Protein AF-A0A843RUE8-F1 (afdb_monomer_lite)

Sequence (85 aa):
MNADDLRRFARRDWLAAAHHKIEYWVEQYRQHGPAPARTASTALLLHMRAVQPDYPSASDRAGDLANHLQLRDRLDRATRALAGR

Foldseek 3Di:
DDPVVVVCVVPDDPVVVVVVVVVVVVVCCVVPNCVVVVVVVVVVQVVCCVVPVCPPPPVNVVVVVVVVVVVVVVVVVVVVVVVVD

Radius of gyration: 17.97 Å; chains: 1; bounding box: 48×28×45 Å

Secondary structure (DSSP, 8-state):
--HHHHHHHHTS-HHHHHHHHHHHHHHHHHHHTTHHHHHHHHHHHHHHHHH-TTPSPHHHHHHHHHHHHHHHHHHHHHHHHHHT-

pLDDT: mean 94.58, std 5.81, range [55.5, 98.25]

Structure (mmCIF, N/CA/C/O backbone):
data_AF-A0A843RUE8-F1
#
_entry.id   AF-A0A843RUE8-F1
#
loop_
_atom_site.group_PDB
_atom_site.id
_atom_site.type_symbol
_atom_site.label_atom_id
_atom_site.label_alt_id
_atom_site.label_comp_id
_atom_site.label_asym_id
_atom_site.label_entity_id
_atom_site.label_seq_id
_atom_site.pdbx_PDB_ins_code
_atom_site.Cartn_x
_atom_site.Cartn_y
_atom_site.Cartn_z
_atom_site.occupancy
_atom_site.B_iso_or_equiv
_atom_site.auth_seq_id
_atom_site.auth_comp_id
_atom_site.auth_asym_id
_atom_site.auth_atom_id
_atom_site.pdbx_PDB_model_num
ATOM 1 N N . MET A 1 1 ? 23.901 -3.003 -7.921 1.00 69.12 1 MET A N 1
ATOM 2 C CA . MET A 1 1 ? 23.331 -4.099 -7.113 1.00 69.12 1 MET A CA 1
ATOM 3 C C . MET A 1 1 ? 23.918 -5.397 -7.629 1.00 69.12 1 MET A C 1
ATOM 5 O O . MET A 1 1 ? 23.770 -5.666 -8.816 1.00 69.12 1 MET A O 1
ATOM 9 N N . ASN A 1 2 ? 24.662 -6.125 -6.799 1.00 92.50 2 ASN A N 1
ATOM 10 C CA . ASN A 1 2 ? 25.306 -7.385 -7.187 1.00 92.50 2 ASN A CA 1
ATOM 11 C C . ASN A 1 2 ? 24.522 -8.604 -6.652 1.00 92.50 2 ASN A C 1
ATOM 13 O O . ASN A 1 2 ? 23.496 -8.461 -5.983 1.00 92.50 2 ASN A O 1
ATOM 17 N N . ALA A 1 3 ? 24.980 -9.819 -6.965 1.00 93.44 3 ALA A N 1
ATOM 18 C CA . ALA A 1 3 ? 24.305 -11.045 -6.536 1.00 93.44 3 ALA A CA 1
ATOM 19 C C . ALA A 1 3 ? 24.257 -11.205 -5.003 1.00 93.44 3 ALA A C 1
ATOM 21 O O . ALA A 1 3 ? 23.292 -11.757 -4.472 1.00 93.44 3 ALA A O 1
ATOM 22 N N . ASP A 1 4 ? 25.260 -10.705 -4.283 1.00 95.00 4 ASP A N 1
ATOM 23 C CA . ASP A 1 4 ? 25.309 -10.782 -2.822 1.00 95.00 4 ASP A CA 1
ATOM 24 C C . ASP A 1 4 ? 24.333 -9.809 -2.159 1.00 95.00 4 ASP A C 1
ATOM 26 O O . ASP A 1 4 ? 23.679 -10.176 -1.180 1.00 95.00 4 ASP A O 1
ATOM 30 N N . ASP A 1 5 ? 24.133 -8.625 -2.742 1.00 94.94 5 ASP A N 1
ATOM 31 C CA . ASP A 1 5 ? 23.100 -7.681 -2.309 1.00 94.94 5 ASP A CA 1
ATOM 32 C C . ASP A 1 5 ? 21.705 -8.306 -2.407 1.00 94.94 5 ASP A C 1
ATOM 34 O O . ASP A 1 5 ? 20.909 -8.205 -1.470 1.00 94.94 5 ASP A O 1
ATOM 38 N N . LEU A 1 6 ? 21.421 -8.999 -3.517 1.00 93.62 6 LEU A N 1
ATOM 39 C CA . LEU A 1 6 ? 20.150 -9.695 -3.727 1.00 93.62 6 LEU A CA 1
ATOM 40 C C . LEU A 1 6 ? 19.945 -10.818 -2.707 1.00 93.62 6 LEU A C 1
ATOM 42 O O . LEU A 1 6 ? 18.859 -10.945 -2.141 1.00 93.62 6 LEU A O 1
ATOM 46 N N . ARG A 1 7 ? 20.987 -11.608 -2.419 1.00 96.00 7 ARG A N 1
ATOM 47 C CA . ARG A 1 7 ? 20.922 -12.674 -1.404 1.00 96.00 7 ARG A CA 1
ATOM 48 C C . ARG A 1 7 ? 20.699 -12.108 -0.007 1.00 96.00 7 ARG A C 1
ATOM 50 O O . ARG A 1 7 ? 19.878 -12.646 0.733 1.00 96.00 7 ARG A O 1
ATOM 57 N N . ARG A 1 8 ? 21.392 -11.024 0.354 1.00 93.94 8 ARG A N 1
ATOM 58 C CA . ARG A 1 8 ? 21.213 -10.346 1.645 1.00 93.94 8 ARG A CA 1
ATOM 59 C C . ARG A 1 8 ? 19.803 -9.782 1.777 1.00 93.94 8 ARG A C 1
ATOM 61 O O . ARG A 1 8 ? 19.179 -9.945 2.8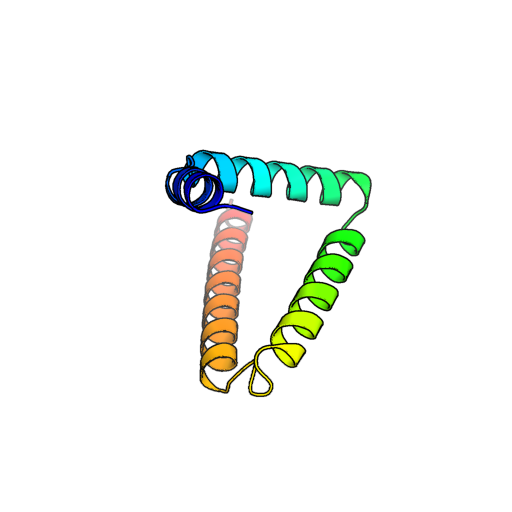18 1.00 93.94 8 ARG A O 1
ATOM 68 N N . PHE A 1 9 ? 19.287 -9.161 0.719 1.00 91.94 9 PHE A N 1
ATOM 69 C CA . PHE A 1 9 ? 17.916 -8.664 0.684 1.00 91.94 9 PHE A CA 1
ATOM 70 C C . PHE A 1 9 ? 16.898 -9.796 0.845 1.00 91.94 9 PHE A C 1
ATOM 72 O O . PHE A 1 9 ? 16.000 -9.691 1.672 1.00 91.94 9 PHE A O 1
ATOM 79 N N . ALA A 1 10 ? 17.053 -10.891 0.097 1.00 94.44 10 ALA A N 1
ATOM 80 C CA . ALA A 1 10 ? 16.134 -12.026 0.143 1.00 94.44 10 ALA A CA 1
ATOM 81 C C . ALA A 1 10 ? 16.117 -12.725 1.513 1.00 94.44 10 ALA A C 1
ATOM 83 O O . ALA A 1 10 ? 15.070 -13.199 1.947 1.00 94.44 10 ALA A O 1
ATOM 84 N N . ARG A 1 11 ? 17.265 -12.767 2.203 1.00 95.75 11 ARG A N 1
ATOM 85 C CA . ARG A 1 11 ? 17.439 -13.420 3.513 1.00 95.75 11 ARG A CA 1
ATOM 86 C C . ARG A 1 11 ? 17.237 -12.494 4.711 1.00 95.75 11 ARG A C 1
ATOM 88 O O . ARG A 1 11 ? 17.491 -12.915 5.836 1.00 95.75 11 ARG A O 1
ATOM 95 N N . ARG A 1 12 ? 16.845 -11.237 4.496 1.00 95.00 12 ARG A N 1
ATOM 96 C CA . ARG A 1 12 ? 16.616 -10.307 5.605 1.00 95.00 12 ARG A CA 1
ATOM 97 C C . ARG A 1 12 ? 15.499 -10.809 6.512 1.00 95.00 12 ARG A C 1
ATOM 99 O O . ARG A 1 12 ? 14.632 -11.568 6.085 1.00 95.00 12 ARG A O 1
ATOM 106 N N . ASP A 1 13 ? 15.482 -10.302 7.735 1.00 96.31 13 ASP A N 1
ATOM 107 C CA . ASP A 1 13 ? 14.352 -10.510 8.626 1.00 96.31 13 ASP A CA 1
ATOM 108 C C . ASP A 1 13 ? 13.119 -9.764 8.091 1.00 96.31 13 ASP A C 1
ATOM 110 O O . ASP A 1 13 ? 12.979 -8.543 8.209 1.00 96.31 13 ASP A O 1
ATOM 114 N N . TRP A 1 14 ? 12.238 -10.519 7.438 1.00 93.31 14 TRP A N 1
ATOM 115 C CA . TRP A 1 14 ? 11.009 -10.004 6.848 1.00 93.31 14 TRP A CA 1
ATOM 116 C C . TRP A 1 14 ? 9.983 -9.589 7.897 1.00 93.31 14 TRP A C 1
ATOM 118 O O . TRP A 1 14 ? 9.199 -8.677 7.632 1.00 93.31 14 TRP A O 1
ATOM 128 N N . LEU A 1 15 ? 10.004 -10.213 9.077 1.00 95.25 15 LEU A N 1
ATOM 129 C CA . LEU A 1 15 ? 9.102 -9.861 10.165 1.00 95.25 15 LEU A CA 1
ATOM 130 C C . LEU A 1 15 ? 9.516 -8.518 10.768 1.00 95.25 15 LEU A C 1
ATOM 132 O O . LEU A 1 15 ? 8.689 -7.610 10.860 1.00 95.25 15 LEU A O 1
ATOM 136 N N . ALA A 1 16 ? 10.806 -8.348 11.068 1.00 95.50 16 ALA A N 1
ATOM 137 C CA . ALA A 1 16 ? 11.337 -7.071 11.538 1.00 95.50 16 ALA A CA 1
ATOM 138 C C . ALA A 1 16 ? 11.117 -5.952 10.507 1.00 95.50 16 ALA A C 1
ATOM 140 O O . ALA A 1 16 ? 10.678 -4.856 10.854 1.00 95.50 16 ALA A O 1
ATOM 141 N N . ALA A 1 17 ? 11.344 -6.226 9.218 1.00 94.44 17 ALA A N 1
ATOM 142 C CA . ALA A 1 17 ? 11.077 -5.254 8.159 1.00 94.44 17 ALA A CA 1
ATOM 143 C C . ALA A 1 17 ? 9.589 -4.861 8.075 1.00 94.44 17 ALA A C 1
ATOM 145 O O . ALA A 1 17 ? 9.273 -3.690 7.856 1.00 94.44 17 ALA A O 1
ATOM 146 N N . ALA A 1 18 ? 8.672 -5.818 8.255 1.00 93.81 18 ALA A N 1
ATOM 147 C CA . ALA A 1 18 ? 7.238 -5.543 8.284 1.00 93.81 18 ALA A CA 1
ATOM 148 C C . ALA A 1 18 ? 6.850 -4.679 9.494 1.00 93.81 18 ALA A C 1
ATOM 150 O O . ALA A 1 18 ? 6.091 -3.723 9.331 1.00 93.81 18 ALA A O 1
ATOM 151 N N . HIS A 1 19 ? 7.410 -4.963 10.672 1.00 95.81 19 HIS A N 1
ATOM 152 C CA . HIS A 1 19 ? 7.185 -4.170 11.883 1.00 95.81 19 HIS A CA 1
ATOM 153 C C . HIS A 1 19 ? 7.685 -2.732 11.719 1.00 95.81 19 HIS A C 1
ATOM 155 O O . HIS A 1 19 ? 6.899 -1.798 11.872 1.00 95.81 19 HIS A O 1
ATOM 161 N N . HIS A 1 20 ? 8.933 -2.540 11.282 1.00 96.31 20 HIS A N 1
ATOM 162 C CA . HIS A 1 20 ? 9.479 -1.201 11.044 1.00 96.31 20 HIS A CA 1
ATOM 163 C C . HIS A 1 20 ? 8.671 -0.415 10.004 1.00 96.31 20 HIS A C 1
ATOM 165 O O . HIS A 1 20 ? 8.489 0.794 10.133 1.00 96.31 20 HIS A O 1
ATOM 171 N N . LYS A 1 21 ? 8.146 -1.086 8.969 1.00 93.94 21 LYS A N 1
ATOM 172 C CA . LYS A 1 21 ? 7.268 -0.440 7.985 1.00 93.94 21 LYS A CA 1
ATOM 173 C C . LYS A 1 21 ? 5.980 0.073 8.638 1.00 93.94 21 LYS A C 1
ATOM 175 O O . LYS A 1 21 ? 5.544 1.173 8.307 1.00 93.94 21 LYS A O 1
ATOM 180 N N . ILE A 1 22 ? 5.364 -0.709 9.525 1.00 94.62 22 ILE A N 1
ATOM 181 C CA . ILE A 1 22 ? 4.155 -0.295 10.253 1.00 94.62 22 ILE A CA 1
ATOM 182 C C . ILE A 1 22 ? 4.466 0.916 11.134 1.00 94.62 22 ILE A C 1
ATOM 184 O O . ILE A 1 22 ? 3.763 1.919 11.042 1.00 94.62 22 ILE A O 1
ATOM 188 N N . GLU A 1 23 ? 5.531 0.847 11.931 1.00 96.88 23 GLU A N 1
ATOM 189 C CA . GLU A 1 23 ? 5.956 1.938 12.817 1.00 96.88 23 GLU A CA 1
ATOM 190 C C . GLU A 1 23 ? 6.215 3.230 12.043 1.00 96.88 23 GLU A C 1
ATOM 192 O O . GLU A 1 23 ? 5.695 4.285 12.409 1.00 96.88 23 GLU A O 1
ATOM 197 N N . TYR A 1 24 ? 6.931 3.134 10.921 1.00 95.62 24 TYR A N 1
ATOM 198 C CA . TYR A 1 24 ? 7.165 4.262 10.029 1.00 95.62 24 TYR A CA 1
ATOM 199 C C . TYR A 1 24 ? 5.850 4.908 9.581 1.00 95.62 24 TYR A C 1
ATOM 201 O O . TYR A 1 24 ? 5.685 6.118 9.715 1.00 95.62 24 TYR A O 1
ATOM 209 N N . TRP A 1 25 ? 4.887 4.127 9.082 1.00 94.75 25 TRP A N 1
ATOM 210 C CA . TRP A 1 25 ? 3.625 4.690 8.595 1.00 94.75 25 TRP A CA 1
ATOM 211 C C . TRP A 1 25 ? 2.738 5.246 9.706 1.00 94.75 25 TRP A C 1
ATOM 213 O O . TRP A 1 25 ? 2.053 6.243 9.478 1.00 94.75 25 TRP A O 1
ATOM 223 N N . VAL A 1 26 ? 2.770 4.654 10.902 1.00 96.50 26 VAL A N 1
ATOM 224 C CA . VAL A 1 26 ? 2.106 5.218 12.084 1.00 96.50 26 VAL A CA 1
ATOM 225 C C . VAL A 1 26 ? 2.692 6.588 12.411 1.00 96.50 26 VAL A C 1
ATOM 227 O O . VAL A 1 26 ? 1.936 7.538 12.613 1.00 96.50 26 VAL A O 1
ATOM 230 N N . GLU A 1 27 ? 4.017 6.714 12.414 1.00 97.19 27 GLU A N 1
ATOM 231 C CA . GLU A 1 27 ? 4.681 7.981 12.711 1.00 97.19 27 GLU A CA 1
ATOM 232 C C . GLU A 1 27 ? 4.410 9.035 11.633 1.00 97.19 27 GLU A C 1
ATOM 234 O O . GLU A 1 27 ? 4.008 10.155 11.942 1.00 97.19 27 GLU A O 1
ATOM 239 N N . GLN A 1 28 ? 4.518 8.660 10.355 1.00 97.38 28 GLN A N 1
ATOM 240 C CA . GLN A 1 28 ? 4.181 9.552 9.244 1.00 97.38 28 GLN A CA 1
ATOM 241 C C . GLN A 1 28 ? 2.731 10.035 9.316 1.00 97.38 28 GLN A C 1
ATOM 243 O O . GLN A 1 28 ? 2.461 11.212 9.080 1.00 97.38 28 GLN A O 1
ATOM 248 N N . TYR A 1 29 ? 1.798 9.151 9.677 1.00 95.81 29 TYR A N 1
ATOM 249 C CA . TYR A 1 29 ? 0.402 9.532 9.850 1.00 95.81 29 TYR A CA 1
ATOM 250 C C . TYR A 1 29 ? 0.213 10.507 11.016 1.00 95.81 29 TYR A C 1
ATOM 252 O O . TYR A 1 29 ? -0.525 11.480 10.884 1.00 95.81 29 TYR A O 1
ATOM 260 N N . ARG A 1 30 ? 0.887 10.286 12.149 1.00 97.00 30 ARG A N 1
ATOM 261 C CA . ARG A 1 30 ? 0.815 11.194 13.304 1.00 97.00 30 ARG A CA 1
ATOM 262 C C . ARG A 1 30 ? 1.343 12.588 12.979 1.00 97.00 30 ARG A C 1
ATOM 264 O O . ARG A 1 30 ? 0.720 13.569 13.369 1.00 97.00 30 ARG A O 1
ATOM 271 N N . GLN A 1 31 ? 2.462 12.674 12.263 1.00 97.69 31 GLN A N 1
ATOM 272 C CA . GLN A 1 31 ? 3.130 13.945 11.972 1.00 97.69 31 GLN A CA 1
ATOM 273 C C . GLN A 1 31 ? 2.497 14.713 10.805 1.00 97.69 31 GLN A C 1
ATOM 275 O O . GLN A 1 31 ? 2.455 15.942 10.813 1.00 97.69 31 GLN A O 1
ATOM 280 N N . HIS A 1 32 ? 2.019 14.002 9.784 1.00 96.75 32 HIS A N 1
ATOM 281 C CA . HIS A 1 32 ? 1.661 14.595 8.490 1.00 96.75 32 HIS A CA 1
ATOM 282 C C . HIS A 1 32 ? 0.271 14.179 7.989 1.00 96.75 32 HIS A C 1
ATOM 284 O O . HIS A 1 32 ? -0.140 14.539 6.879 1.00 96.75 32 HIS A O 1
ATOM 290 N N . GLY A 1 33 ? -0.469 13.407 8.785 1.00 96.25 33 GLY A N 1
ATOM 291 C CA . GLY A 1 33 ? -1.769 12.874 8.407 1.00 96.25 33 GLY A CA 1
ATOM 292 C C . GLY A 1 33 ? -1.688 11.897 7.225 1.00 96.25 33 GLY A C 1
ATOM 293 O O . GLY A 1 33 ? -0.656 11.280 6.960 1.00 96.25 33 GLY A O 1
ATOM 294 N N . PRO A 1 34 ? -2.778 11.738 6.457 1.00 95.44 34 PRO A N 1
ATOM 295 C CA . PRO A 1 34 ? -2.849 10.743 5.387 1.00 95.44 34 PRO A CA 1
ATOM 296 C C . PRO A 1 34 ? -2.144 11.164 4.087 1.00 95.44 34 PRO A C 1
ATOM 298 O O . PRO A 1 34 ? -2.115 10.390 3.129 1.00 95.44 34 PRO A O 1
ATOM 301 N N . ALA A 1 35 ? -1.647 12.401 3.976 1.00 96.50 35 ALA A N 1
ATOM 302 C CA . ALA A 1 35 ? -1.117 12.920 2.714 1.00 96.50 35 ALA A CA 1
ATOM 303 C C . ALA A 1 35 ? 0.113 12.141 2.197 1.00 96.50 35 ALA A C 1
ATOM 305 O O . ALA A 1 35 ? 0.063 11.717 1.040 1.00 96.50 35 ALA A O 1
ATOM 306 N N . PRO A 1 36 ? 1.154 11.846 3.004 1.00 95.50 36 PRO A N 1
ATOM 307 C CA . PRO A 1 36 ? 2.323 11.110 2.513 1.00 95.50 36 PRO A CA 1
ATOM 308 C C . PRO A 1 36 ? 1.984 9.705 2.011 1.00 95.50 36 PRO A C 1
ATOM 310 O O . PRO A 1 36 ? 2.469 9.287 0.960 1.00 95.50 36 PRO A O 1
ATOM 313 N N . ALA A 1 37 ? 1.099 8.994 2.716 1.00 93.38 37 ALA A N 1
ATOM 314 C CA . ALA A 1 37 ? 0.659 7.659 2.318 1.00 93.38 37 ALA A CA 1
ATOM 315 C C . ALA A 1 37 ? -0.082 7.681 0.972 1.00 93.38 37 ALA A C 1
ATOM 317 O O . ALA A 1 37 ? 0.156 6.819 0.122 1.00 93.38 37 ALA A O 1
ATOM 318 N N . ARG A 1 38 ? -0.934 8.691 0.739 1.00 95.38 38 ARG A N 1
ATOM 319 C CA . ARG A 1 38 ? -1.611 8.886 -0.554 1.00 95.38 38 ARG A CA 1
ATOM 320 C C . ARG A 1 38 ? -0.612 9.167 -1.673 1.00 95.38 38 ARG A C 1
ATOM 322 O O . ARG A 1 38 ? -0.684 8.517 -2.710 1.00 95.38 38 ARG A O 1
ATOM 329 N N . THR A 1 39 ? 0.345 10.067 -1.452 1.00 97.12 39 THR A N 1
ATOM 330 C CA . THR A 1 39 ? 1.386 10.384 -2.442 1.00 97.12 39 THR A CA 1
ATOM 331 C C . THR A 1 39 ? 2.204 9.148 -2.812 1.00 97.12 39 THR A C 1
ATOM 333 O O . THR A 1 39 ? 2.355 8.844 -3.996 1.00 97.12 39 THR A O 1
ATOM 336 N N . ALA A 1 40 ? 2.676 8.395 -1.814 1.00 95.31 40 ALA A N 1
ATOM 337 C CA . ALA A 1 40 ? 3.434 7.168 -2.041 1.00 95.31 40 ALA A CA 1
ATOM 338 C C . ALA A 1 40 ? 2.610 6.119 -2.805 1.00 95.31 40 ALA A C 1
ATOM 340 O O . ALA A 1 40 ? 3.101 5.521 -3.760 1.00 95.31 40 ALA A O 1
ATOM 341 N N . SER A 1 41 ? 1.341 5.934 -2.432 1.00 93.75 41 SER A N 1
ATOM 342 C CA . SER A 1 41 ? 0.447 4.972 -3.090 1.00 93.75 41 SER A CA 1
ATOM 343 C C . SER A 1 41 ? 0.182 5.339 -4.552 1.00 93.75 41 SER A C 1
ATOM 345 O O . SER A 1 41 ? 0.227 4.468 -5.418 1.00 93.75 41 SER A O 1
ATOM 347 N N . THR A 1 42 ? -0.023 6.624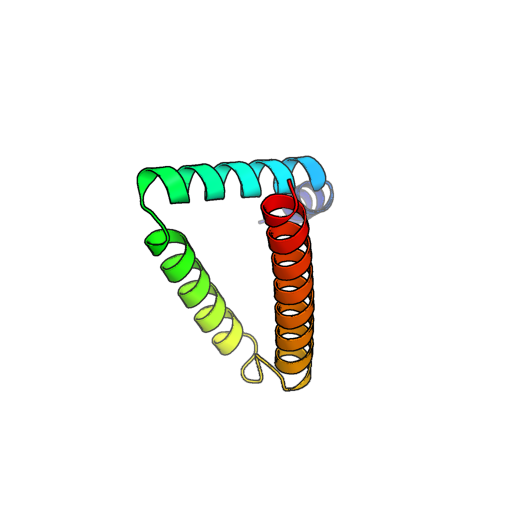 -4.857 1.00 96.81 42 THR A N 1
ATOM 348 C CA . THR A 1 42 ? -0.188 7.101 -6.238 1.00 96.81 42 THR A CA 1
ATOM 349 C C . THR A 1 42 ? 1.068 6.857 -7.067 1.00 96.81 42 THR A C 1
ATOM 351 O O . THR A 1 42 ? 0.969 6.351 -8.182 1.00 96.81 42 THR A O 1
ATOM 354 N N . ALA A 1 43 ? 2.253 7.162 -6.529 1.00 97.62 43 ALA A N 1
ATOM 355 C CA . ALA A 1 43 ? 3.512 6.918 -7.231 1.00 97.62 43 ALA A CA 1
ATOM 356 C C . ALA A 1 43 ? 3.710 5.424 -7.544 1.00 97.62 43 ALA A C 1
ATOM 358 O O . ALA A 1 43 ? 4.077 5.069 -8.664 1.00 97.62 43 ALA A O 1
ATOM 359 N N . LEU A 1 44 ? 3.395 4.545 -6.587 1.00 95.62 44 LEU A N 1
ATOM 360 C CA . LEU A 1 44 ? 3.444 3.094 -6.781 1.00 95.62 44 LEU A CA 1
ATOM 361 C C . LEU A 1 44 ? 2.438 2.617 -7.833 1.00 95.62 44 LEU A C 1
ATOM 363 O O . LEU A 1 44 ? 2.793 1.805 -8.682 1.00 95.62 44 LEU A O 1
ATOM 367 N N . LEU A 1 45 ? 1.211 3.144 -7.824 1.00 95.06 45 LEU A N 1
ATOM 368 C CA . LEU A 1 45 ? 0.198 2.812 -8.827 1.00 95.06 45 LEU A CA 1
ATOM 369 C C . LEU A 1 45 ? 0.643 3.214 -10.239 1.00 95.06 45 LEU A C 1
ATOM 371 O O . LEU A 1 45 ? 0.497 2.433 -11.178 1.00 95.06 45 LEU A O 1
ATOM 375 N N . LEU A 1 46 ? 1.187 4.424 -10.393 1.00 96.81 46 LEU A N 1
ATOM 376 C CA . LEU A 1 46 ? 1.697 4.903 -11.678 1.00 96.81 46 LEU A CA 1
ATOM 377 C C . LEU A 1 46 ? 2.864 4.042 -12.168 1.00 96.81 46 LEU A C 1
ATOM 379 O O . LEU A 1 46 ? 2.896 3.670 -13.338 1.00 96.81 46 LEU A O 1
ATOM 383 N N . HIS A 1 47 ? 3.781 3.673 -11.271 1.00 97.00 47 HIS A N 1
ATOM 384 C CA . HIS A 1 47 ? 4.875 2.768 -11.605 1.00 97.00 47 HIS A CA 1
ATOM 385 C C . HIS A 1 47 ? 4.366 1.387 -12.038 1.00 97.00 47 HIS A C 1
ATOM 387 O O . HIS A 1 47 ? 4.785 0.884 -13.077 1.00 97.00 47 HIS A O 1
ATOM 393 N N . MET A 1 48 ? 3.425 0.801 -11.293 1.00 96.44 48 MET A N 1
ATOM 394 C CA . MET A 1 48 ? 2.845 -0.498 -11.641 1.00 96.44 48 MET A CA 1
ATOM 395 C C . MET A 1 48 ? 2.178 -0.471 -13.014 1.00 96.44 48 MET A C 1
ATOM 397 O O . MET A 1 48 ? 2.406 -1.375 -13.803 1.00 96.44 48 MET A O 1
ATOM 401 N N . ARG A 1 49 ? 1.434 0.590 -13.343 1.00 95.69 49 ARG A N 1
ATOM 402 C CA . ARG A 1 49 ? 0.845 0.770 -14.681 1.00 95.69 49 ARG A CA 1
ATOM 403 C C . ARG A 1 49 ? 1.886 0.916 -15.787 1.00 95.69 49 ARG A C 1
ATOM 405 O O . ARG A 1 49 ? 1.630 0.511 -16.913 1.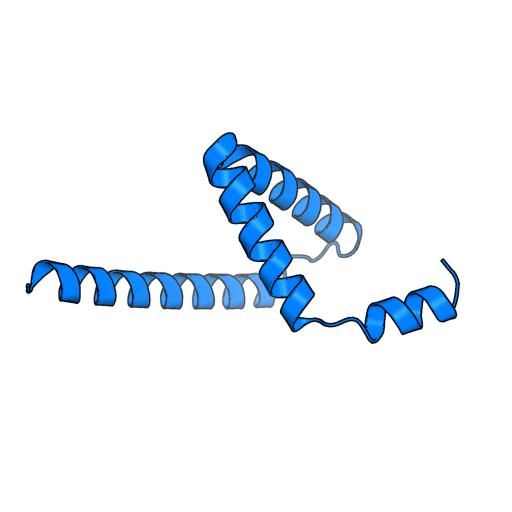00 95.69 49 ARG A O 1
ATOM 412 N N . ALA A 1 50 ? 3.046 1.495 -15.483 1.00 96.75 50 ALA A N 1
ATOM 413 C CA . ALA A 1 50 ? 4.131 1.623 -16.451 1.00 96.75 50 ALA A CA 1
ATOM 414 C C . ALA A 1 50 ? 4.829 0.279 -16.724 1.00 96.75 50 ALA A C 1
ATOM 416 O O . ALA A 1 50 ? 5.191 0.002 -17.863 1.00 96.75 50 ALA A O 1
ATOM 417 N N . VAL A 1 51 ? 5.015 -0.553 -15.695 1.00 97.38 51 VAL A N 1
ATOM 418 C CA . VAL A 1 51 ? 5.689 -1.861 -15.813 1.00 97.38 51 VAL A CA 1
ATOM 419 C C . VAL A 1 51 ? 4.728 -2.962 -16.273 1.00 97.38 51 VAL A C 1
ATOM 421 O O . VAL A 1 51 ? 5.132 -3.892 -16.967 1.00 97.38 51 VAL A O 1
ATOM 424 N N . GLN A 1 52 ? 3.452 -2.852 -15.912 1.00 96.31 52 GLN A N 1
ATOM 425 C CA . GLN A 1 52 ? 2.397 -3.803 -16.228 1.00 96.31 52 GLN A CA 1
ATOM 426 C C . GLN A 1 52 ? 1.142 -3.031 -16.676 1.00 96.31 52 GLN A C 1
ATOM 428 O O . GLN A 1 52 ? 0.311 -2.670 -15.841 1.00 96.31 52 GLN A O 1
ATOM 433 N N . PRO A 1 53 ? 0.983 -2.773 -17.989 1.00 94.12 53 PRO A N 1
ATOM 434 C CA . PRO A 1 53 ? -0.107 -1.945 -18.519 1.00 94.12 53 PRO A CA 1
ATOM 435 C C . PRO A 1 53 ? -1.517 -2.431 -18.159 1.00 94.12 53 PRO A C 1
ATOM 437 O O . PRO A 1 53 ? -2.418 -1.617 -17.970 1.00 94.12 53 PRO A O 1
ATOM 440 N N . ASP A 1 54 ? -1.692 -3.744 -17.998 1.00 95.38 54 ASP A N 1
ATOM 441 C CA . ASP A 1 54 ? -2.976 -4.354 -17.631 1.00 95.38 54 ASP A CA 1
ATOM 442 C C . ASP A 1 54 ? -3.303 -4.236 -16.132 1.00 95.38 54 ASP A C 1
ATOM 444 O O . ASP A 1 54 ? -4.363 -4.686 -15.690 1.00 95.38 54 ASP A O 1
ATOM 448 N N . TYR A 1 55 ? -2.409 -3.653 -15.327 1.00 93.50 55 TYR A N 1
ATOM 449 C CA . TYR A 1 55 ? -2.615 -3.468 -13.896 1.00 93.50 55 TYR A CA 1
ATOM 450 C C . TYR A 1 55 ? -3.483 -2.227 -13.576 1.00 93.50 55 TYR A C 1
ATOM 452 O O . TYR A 1 55 ? -3.242 -1.130 -14.092 1.00 93.50 55 TYR A O 1
ATOM 460 N N . PRO A 1 56 ? -4.437 -2.323 -12.630 1.00 95.25 56 PRO A N 1
ATOM 461 C CA . PRO A 1 56 ? -4.893 -3.553 -11.992 1.00 95.25 56 PRO A CA 1
ATOM 462 C C . PRO A 1 56 ? -5.742 -4.376 -12.964 1.00 95.25 56 PRO A C 1
ATOM 464 O O . PRO A 1 56 ? -6.611 -3.836 -13.653 1.00 95.25 56 PRO A O 1
ATOM 467 N N . SER A 1 57 ? -5.536 -5.688 -12.973 1.00 95.81 57 SER A N 1
ATOM 468 C CA . SER A 1 57 ? -6.377 -6.609 -13.731 1.00 95.81 57 SER A CA 1
ATOM 469 C C . SER A 1 57 ? -7.775 -6.712 -13.105 1.00 95.81 57 SER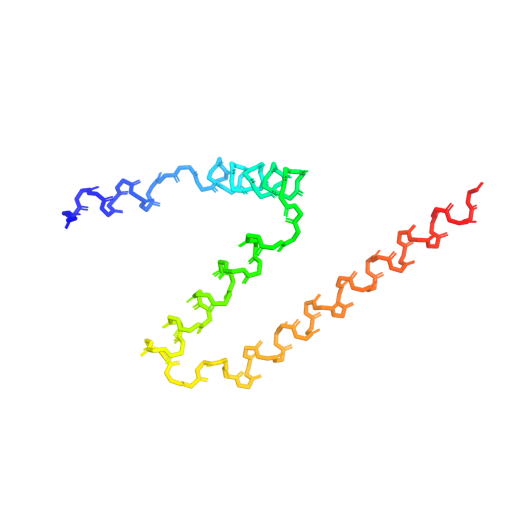 A C 1
ATOM 471 O O . SER A 1 57 ? -8.043 -6.209 -12.008 1.00 95.81 57 SER A O 1
ATOM 473 N N . ALA A 1 58 ? -8.703 -7.392 -13.783 1.00 96.56 58 ALA A N 1
ATOM 474 C CA . ALA A 1 58 ? -10.010 -7.695 -13.195 1.00 96.56 58 ALA A CA 1
ATOM 475 C C . ALA A 1 58 ? -9.885 -8.544 -11.913 1.00 96.56 58 ALA A C 1
ATOM 477 O O . ALA A 1 58 ? -10.621 -8.311 -10.956 1.00 96.56 58 ALA A O 1
ATOM 478 N N . SER A 1 59 ? -8.921 -9.471 -11.878 1.00 96.56 59 SER A N 1
ATOM 479 C CA . SER A 1 59 ? -8.642 -10.300 -10.701 1.00 96.56 59 SER A CA 1
ATOM 480 C C . SER A 1 59 ? -8.110 -9.465 -9.535 1.00 96.56 59 SER A C 1
ATOM 482 O O . SER A 1 59 ? -8.564 -9.642 -8.407 1.00 96.56 59 SER A O 1
ATOM 484 N N . ASP A 1 60 ? -7.206 -8.516 -9.802 1.00 95.56 60 ASP A N 1
ATOM 485 C CA . ASP A 1 60 ? -6.670 -7.619 -8.768 1.00 95.56 60 ASP A CA 1
ATOM 486 C C . ASP A 1 60 ? -7.786 -6.784 -8.135 1.00 95.56 60 ASP A C 1
ATOM 488 O O . ASP A 1 60 ? -7.887 -6.694 -6.913 1.00 95.56 60 ASP A O 1
ATOM 492 N N . ARG A 1 61 ? -8.681 -6.232 -8.967 1.00 96.06 61 ARG A N 1
ATOM 493 C CA . ARG A 1 61 ? -9.839 -5.460 -8.492 1.00 96.06 61 ARG A CA 1
ATOM 494 C C . ARG A 1 61 ? -10.804 -6.305 -7.662 1.00 96.06 61 ARG A C 1
ATOM 496 O O . ARG A 1 61 ? -11.313 -5.827 -6.651 1.00 96.06 61 ARG A O 1
ATOM 503 N N . ALA A 1 62 ? -11.061 -7.547 -8.072 1.00 97.75 62 ALA A N 1
ATOM 504 C CA . ALA A 1 62 ? -11.926 -8.454 -7.323 1.00 97.75 62 ALA A CA 1
ATOM 505 C C . ALA A 1 62 ? -11.325 -8.813 -5.952 1.00 97.75 62 ALA A C 1
ATOM 507 O O . ALA A 1 62 ? -12.036 -8.800 -4.946 1.00 97.75 62 ALA A O 1
ATOM 508 N N . GLY A 1 63 ? -10.016 -9.080 -5.901 1.00 97.69 63 GLY A N 1
ATOM 509 C CA . GLY A 1 63 ? -9.299 -9.348 -4.654 1.00 97.69 63 GLY A CA 1
ATOM 510 C C . GLY A 1 63 ? -9.295 -8.148 -3.705 1.00 97.69 63 GLY A C 1
ATOM 511 O O . GLY A 1 63 ? -9.569 -8.301 -2.514 1.00 97.69 63 GLY A O 1
ATOM 512 N N . ASP A 1 64 ? -9.051 -6.947 -4.230 1.00 95.31 64 ASP A N 1
ATOM 513 C CA . ASP A 1 64 ? -9.077 -5.706 -3.452 1.00 95.31 64 ASP A CA 1
ATOM 514 C C . ASP A 1 64 ? -10.463 -5.432 -2.846 1.00 95.31 64 ASP A C 1
ATOM 516 O O . ASP A 1 64 ? -10.592 -5.219 -1.637 1.00 95.31 64 ASP A O 1
ATOM 520 N N . LEU A 1 65 ? -11.527 -5.565 -3.648 1.00 97.50 65 LEU A N 1
ATOM 521 C CA . LEU A 1 65 ? -12.902 -5.431 -3.165 1.00 97.50 65 LEU A CA 1
ATOM 522 C C . LEU A 1 65 ? -13.219 -6.445 -2.056 1.00 97.50 65 LEU A C 1
ATOM 524 O O . LEU A 1 65 ? -13.802 -6.077 -1.034 1.00 97.50 65 LEU A O 1
ATOM 528 N N . ALA A 1 66 ? -12.820 -7.709 -2.223 1.00 98.25 66 ALA A N 1
ATOM 529 C CA . ALA A 1 66 ? -13.033 -8.736 -1.206 1.00 98.25 66 ALA A CA 1
ATOM 530 C C . ALA A 1 66 ? -12.331 -8.382 0.117 1.00 98.25 66 ALA A C 1
ATOM 532 O O . ALA A 1 66 ? -12.929 -8.508 1.188 1.00 98.25 66 ALA A O 1
ATOM 533 N N . ASN A 1 67 ? -11.097 -7.874 0.056 1.00 96.19 67 ASN A N 1
ATOM 534 C CA . ASN A 1 67 ? -10.360 -7.421 1.236 1.00 96.19 67 ASN A CA 1
ATOM 535 C C . ASN A 1 67 ? -11.042 -6.224 1.917 1.00 96.19 67 ASN A C 1
ATOM 537 O O . ASN A 1 67 ? -11.160 -6.200 3.146 1.00 96.19 67 ASN A O 1
ATOM 541 N N . HIS A 1 68 ? -11.544 -5.262 1.138 1.00 95.94 68 HIS A N 1
ATOM 542 C CA . HIS A 1 68 ? -12.291 -4.119 1.661 1.00 95.94 68 HIS A CA 1
ATOM 543 C C . HIS A 1 68 ? -13.582 -4.531 2.375 1.00 95.94 68 HIS A C 1
ATOM 545 O O . HIS A 1 68 ? -13.860 -4.034 3.469 1.00 95.94 68 HIS A O 1
ATOM 551 N N . LEU A 1 69 ? -14.339 -5.473 1.808 1.00 98.00 69 LEU A N 1
ATOM 552 C CA . LEU A 1 69 ? -15.538 -6.019 2.447 1.00 98.00 69 LEU A CA 1
ATOM 553 C C . LEU A 1 69 ? -15.196 -6.742 3.758 1.00 98.00 69 LEU A C 1
ATOM 555 O O . LEU A 1 69 ? -15.836 -6.493 4.777 1.00 98.00 69 LEU A O 1
ATOM 559 N N . GLN A 1 70 ? -14.136 -7.558 3.778 1.00 97.94 70 GLN A N 1
ATOM 560 C CA . GLN A 1 70 ? -13.682 -8.213 5.010 1.00 97.94 70 GLN A CA 1
ATOM 561 C C . GLN A 1 70 ? -13.269 -7.210 6.094 1.00 97.94 70 GLN A C 1
ATOM 563 O O . GLN A 1 70 ? -13.541 -7.433 7.277 1.00 97.94 70 GLN A O 1
ATOM 568 N N . LEU A 1 71 ? -12.585 -6.124 5.717 1.00 96.19 71 LEU A N 1
ATOM 569 C CA . LEU A 1 71 ? -12.199 -5.071 6.653 1.00 96.19 71 LEU A CA 1
ATOM 570 C C . LEU A 1 71 ? -13.430 -4.359 7.218 1.00 96.19 71 LEU A C 1
ATOM 572 O O . LEU A 1 71 ? -13.527 -4.224 8.437 1.00 96.19 71 LEU A O 1
ATOM 576 N N . ARG A 1 72 ? -14.378 -3.965 6.359 1.00 97.50 72 ARG A N 1
ATOM 577 C CA . ARG A 1 72 ? -15.652 -3.368 6.782 1.00 97.50 72 ARG A CA 1
ATOM 578 C C . ARG A 1 72 ? -16.350 -4.258 7.805 1.00 97.50 72 ARG A C 1
ATOM 580 O O . ARG A 1 72 ? -16.655 -3.804 8.899 1.00 97.50 72 ARG A O 1
ATOM 587 N N . ASP A 1 73 ? -16.508 -5.543 7.499 1.00 97.88 73 ASP A N 1
ATOM 588 C CA . ASP A 1 73 ? -17.209 -6.472 8.386 1.00 97.88 73 ASP A CA 1
ATOM 589 C C . ASP A 1 73 ? -16.498 -6.635 9.743 1.00 97.88 73 ASP A C 1
ATOM 591 O O . ASP A 1 73 ? -17.149 -6.828 10.774 1.00 97.88 73 ASP A O 1
ATOM 595 N N . ARG A 1 74 ? -15.157 -6.568 9.773 1.00 97.38 74 ARG A N 1
ATOM 596 C CA . ARG A 1 74 ? -14.377 -6.570 11.024 1.00 97.38 74 ARG A CA 1
ATOM 597 C C . ARG A 1 74 ? -14.614 -5.296 11.836 1.00 97.38 74 ARG A C 1
ATOM 599 O O . ARG A 1 74 ? -14.808 -5.400 13.046 1.00 97.38 74 ARG A O 1
ATOM 606 N N . LEU A 1 75 ? -14.621 -4.133 11.186 1.00 96.19 75 LEU A N 1
ATOM 607 C CA . LEU A 1 75 ? -14.894 -2.849 11.834 1.00 96.19 75 LEU A CA 1
ATOM 608 C C . LEU A 1 75 ? -16.315 -2.813 12.400 1.00 96.19 75 LEU A C 1
ATOM 610 O O . LEU A 1 75 ? -16.484 -2.514 13.576 1.00 96.19 75 LEU A O 1
ATOM 614 N N . ASP A 1 76 ? -17.310 -3.247 11.627 1.00 96.69 76 ASP A N 1
ATOM 615 C CA . ASP A 1 76 ? -18.705 -3.314 12.068 1.00 96.69 76 ASP A CA 1
ATOM 616 C C . ASP A 1 76 ? -18.872 -4.190 13.316 1.00 96.69 76 ASP A C 1
ATOM 618 O O . ASP A 1 76 ? -19.596 -3.838 14.251 1.00 96.69 76 ASP A O 1
ATOM 622 N N . ARG A 1 77 ? -18.190 -5.344 13.360 1.00 95.50 77 ARG A N 1
ATOM 623 C CA . ARG A 1 77 ? -18.187 -6.209 14.549 1.00 95.50 77 ARG A CA 1
ATOM 624 C C . ARG A 1 77 ? -17.547 -5.523 15.753 1.00 95.50 77 ARG A C 1
ATOM 626 O 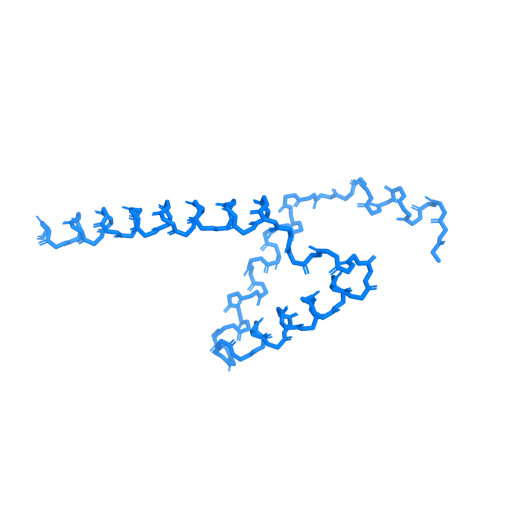O . ARG A 1 77 ? -18.107 -5.605 16.843 1.00 95.50 77 ARG A O 1
ATOM 633 N N . ALA A 1 78 ? -16.409 -4.857 15.566 1.00 96.06 78 ALA A N 1
ATOM 634 C CA . ALA A 1 78 ? -15.726 -4.145 16.642 1.00 96.06 78 ALA A CA 1
ATOM 635 C C . ALA A 1 78 ? -16.586 -2.996 17.192 1.00 96.06 78 ALA A C 1
ATOM 637 O O . ALA A 1 78 ? -16.753 -2.884 18.404 1.00 96.06 78 ALA A O 1
ATOM 638 N N . THR A 1 79 ? -17.207 -2.203 16.317 1.00 95.62 79 THR A N 1
ATOM 639 C CA . THR A 1 79 ? -18.102 -1.109 16.707 1.00 95.62 79 THR A CA 1
ATOM 640 C C . THR A 1 79 ? -19.305 -1.617 17.495 1.00 95.62 79 THR A C 1
ATOM 642 O O . THR A 1 79 ? -19.609 -1.065 18.549 1.00 95.62 79 THR A O 1
ATOM 645 N N . ARG A 1 80 ? -19.959 -2.702 17.053 1.00 94.06 80 ARG A N 1
ATOM 646 C CA . ARG A 1 80 ? -21.074 -3.308 17.807 1.00 94.06 80 ARG A CA 1
ATOM 647 C C . ARG A 1 80 ? -20.645 -3.812 19.186 1.00 94.06 80 ARG A C 1
ATOM 649 O O . ARG A 1 80 ? -21.360 -3.590 20.156 1.00 94.06 80 ARG A O 1
ATOM 656 N N . ALA A 1 81 ? -19.487 -4.464 19.280 1.00 92.81 81 ALA A N 1
ATOM 657 C CA . ALA A 1 81 ? -18.957 -4.948 20.555 1.00 92.81 81 ALA A CA 1
ATOM 658 C C . ALA A 1 81 ? -18.614 -3.807 21.529 1.00 92.81 81 ALA A C 1
ATOM 660 O O . ALA A 1 81 ? -18.760 -3.974 22.736 1.00 92.81 81 ALA A O 1
ATOM 661 N N . LEU A 1 82 ? -18.171 -2.657 21.013 1.00 91.62 82 LEU A N 1
ATOM 662 C CA . LEU A 1 82 ? -17.900 -1.464 21.816 1.00 91.62 82 LEU A CA 1
ATOM 663 C C . LEU A 1 82 ? -19.181 -0.737 22.244 1.00 91.62 82 LEU A C 1
ATOM 665 O O . LEU A 1 82 ? -19.218 -0.226 23.351 1.00 91.62 82 LEU A O 1
ATOM 669 N N . ALA A 1 83 ? -20.213 -0.700 21.396 1.00 86.81 83 ALA A N 1
ATOM 670 C CA . ALA A 1 83 ? -21.482 -0.023 21.686 1.00 86.81 83 ALA A CA 1
ATOM 671 C C . ALA A 1 83 ? -22.423 -0.819 22.611 1.00 86.81 83 ALA A C 1
ATOM 673 O O . ALA A 1 83 ? -23.336 -0.245 23.192 1.00 86.81 83 ALA A O 1
ATOM 674 N N . GLY A 1 84 ? -22.240 -2.139 22.711 1.00 75.81 84 GLY A N 1
ATOM 675 C CA . GLY A 1 84 ? -22.969 -2.999 23.651 1.00 75.81 84 GLY A CA 1
ATO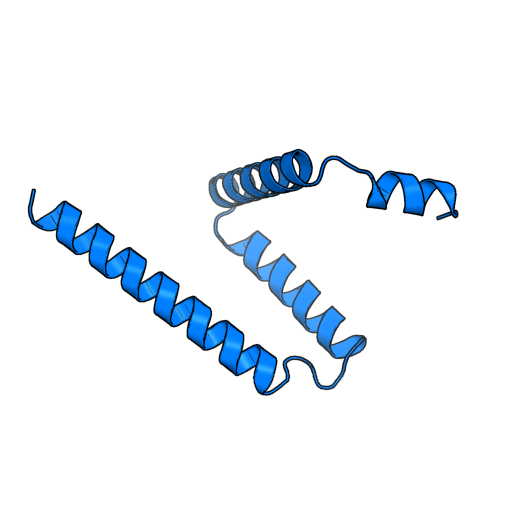M 676 C C . GLY A 1 84 ? -22.338 -3.094 25.047 1.00 75.81 84 GLY A C 1
ATOM 677 O O . GLY A 1 84 ? -22.807 -3.892 25.857 1.00 75.81 84 GLY A O 1
ATOM 678 N N . ARG A 1 85 ? -21.259 -2.346 25.300 1.00 55.50 85 ARG A N 1
ATOM 679 C CA . ARG A 1 85 ? -20.652 -2.123 26.619 1.00 55.50 85 ARG A CA 1
ATOM 680 C C . ARG A 1 85 ? -21.120 -0.787 27.175 1.00 55.50 85 ARG A C 1
ATOM 682 O O . ARG A 1 85 ? -21.230 -0.710 28.415 1.00 55.50 85 ARG A O 1
#